Protein AF-D9WTZ3-F1 (afdb_monomer_lite)

Structure (mmCIF, N/CA/C/O backbone):
data_AF-D9WTZ3-F1
#
_entry.id   AF-D9WTZ3-F1
#
loop_
_atom_site.group_PDB
_atom_site.id
_atom_site.type_symbol
_atom_site.label_atom_id
_atom_site.label_alt_id
_atom_site.label_comp_id
_atom_site.label_asym_id
_atom_site.label_entity_id
_atom_site.label_seq_id
_atom_site.pdbx_PDB_ins_code
_atom_site.Cartn_x
_atom_site.Cartn_y
_atom_site.Cartn_z
_atom_site.occupancy
_atom_site.B_iso_or_equiv
_atom_site.auth_seq_id
_atom_site.auth_comp_id
_atom_site.auth_asym_id
_atom_site.auth_atom_id
_atom_site.pdbx_PDB_model_num
ATOM 1 N N . MET A 1 1 ? 0.952 -11.605 5.653 1.00 77.94 1 MET A N 1
ATOM 2 C CA . MET A 1 1 ? 0.686 -10.738 4.486 1.00 77.94 1 MET A CA 1
ATOM 3 C C . MET A 1 1 ? -0.016 -11.551 3.419 1.00 77.94 1 MET A C 1
ATOM 5 O O . MET A 1 1 ? 0.176 -12.761 3.398 1.00 77.94 1 MET A O 1
ATOM 9 N N . ALA A 1 2 ? -0.855 -10.916 2.602 1.00 89.75 2 ALA A N 1
ATOM 10 C CA . ALA A 1 2 ? -1.571 -11.597 1.527 1.00 89.75 2 ALA A CA 1
ATOM 11 C C . ALA A 1 2 ? -0.626 -11.928 0.356 1.00 89.75 2 ALA A C 1
ATOM 13 O O . ALA A 1 2 ? 0.272 -11.145 0.058 1.00 89.75 2 ALA A O 1
ATOM 14 N N . ASP A 1 3 ? -0.855 -13.062 -0.307 1.00 96.88 3 ASP A N 1
ATOM 15 C CA . ASP A 1 3 ? -0.257 -13.426 -1.598 1.00 96.88 3 ASP A CA 1
ATOM 16 C C . ASP A 1 3 ? -1.412 -13.672 -2.574 1.00 96.88 3 ASP A C 1
ATOM 18 O O . ASP A 1 3 ? -2.164 -14.637 -2.429 1.00 96.88 3 ASP A O 1
ATOM 22 N N . VAL A 1 4 ? -1.624 -12.732 -3.495 1.00 98.00 4 VAL A N 1
ATOM 23 C CA . VAL A 1 4 ? -2.784 -12.705 -4.395 1.00 98.00 4 VAL A CA 1
ATOM 24 C C . VAL A 1 4 ? -2.378 -12.310 -5.806 1.00 98.00 4 VAL A C 1
ATOM 26 O O . VAL A 1 4 ? -1.357 -11.653 -6.021 1.00 98.00 4 VAL A O 1
ATOM 29 N N . ARG A 1 5 ? -3.190 -12.696 -6.795 1.00 98.06 5 ARG A N 1
ATOM 30 C CA . ARG A 1 5 ? -2.936 -12.409 -8.211 1.00 98.06 5 ARG A CA 1
ATOM 31 C C . ARG A 1 5 ? -4.189 -11.910 -8.921 1.00 98.06 5 ARG A C 1
ATOM 33 O O . ARG A 1 5 ? -5.273 -12.466 -8.776 1.00 98.06 5 ARG A O 1
ATOM 40 N N . GLY A 1 6 ? -3.998 -10.908 -9.776 1.00 97.75 6 GLY A N 1
ATOM 41 C CA . GLY A 1 6 ? -5.064 -10.314 -10.580 1.00 97.75 6 GLY A CA 1
ATOM 42 C C . GLY A 1 6 ? -5.895 -9.276 -9.821 1.00 97.75 6 GLY A C 1
ATOM 43 O O . GLY A 1 6 ? -5.873 -9.198 -8.594 1.00 97.75 6 GLY A O 1
ATOM 44 N N . HIS A 1 7 ? -6.622 -8.452 -10.579 1.00 97.81 7 HIS A N 1
ATOM 45 C CA . HIS A 1 7 ? -7.338 -7.296 -10.033 1.00 97.81 7 HIS A CA 1
ATOM 46 C C . HIS A 1 7 ? -8.448 -7.673 -9.050 1.00 97.81 7 HIS A C 1
ATOM 48 O O . HIS A 1 7 ? -8.639 -6.958 -8.077 1.00 97.81 7 HIS A O 1
ATOM 54 N N . GLU A 1 8 ? -9.154 -8.782 -9.274 1.00 98.38 8 GLU A N 1
ATOM 55 C CA . GLU A 1 8 ? -10.249 -9.215 -8.397 1.00 98.38 8 GLU A CA 1
ATOM 56 C C . GLU A 1 8 ? -9.746 -9.542 -6.985 1.00 98.38 8 GLU A C 1
ATOM 58 O O . GLU A 1 8 ? -10.231 -8.984 -6.004 1.00 98.38 8 GLU A O 1
ATOM 63 N N . GLN A 1 9 ? -8.717 -10.388 -6.880 1.00 98.31 9 GLN A N 1
ATOM 64 C CA . GLN A 1 9 ? -8.160 -10.770 -5.582 1.00 98.31 9 GLN A CA 1
ATOM 65 C C . GLN A 1 9 ? -7.469 -9.585 -4.894 1.00 98.31 9 GLN A C 1
ATOM 67 O O . GLN A 1 9 ? -7.591 -9.426 -3.682 1.00 98.31 9 GLN A O 1
ATOM 72 N N . LEU A 1 10 ? -6.786 -8.723 -5.658 1.00 97.62 10 LEU A N 1
ATOM 73 C CA . LEU A 1 10 ? -6.201 -7.491 -5.124 1.00 97.62 10 LEU A CA 1
ATOM 74 C C . LEU A 1 10 ? -7.280 -6.547 -4.571 1.00 97.62 10 LEU A C 1
ATOM 76 O O . LEU A 1 10 ? -7.133 -6.037 -3.463 1.00 97.62 10 LEU A O 1
ATOM 80 N N . ALA A 1 11 ? -8.377 -6.346 -5.306 1.00 98.31 11 ALA A N 1
ATOM 81 C CA . ALA A 1 11 ? -9.491 -5.515 -4.860 1.00 98.31 11 ALA A CA 1
ATOM 82 C C . ALA A 1 11 ? -10.144 -6.074 -3.588 1.00 98.31 11 ALA A C 1
ATOM 84 O O . ALA A 1 11 ? -10.465 -5.301 -2.690 1.00 98.31 11 ALA A O 1
ATOM 85 N N . ALA A 1 12 ? -10.273 -7.400 -3.473 1.00 98.19 12 ALA A N 1
ATOM 86 C CA . ALA A 1 12 ? -10.778 -8.044 -2.262 1.00 98.19 12 ALA A CA 1
ATOM 87 C C . ALA A 1 12 ? -9.868 -7.796 -1.044 1.00 98.19 12 ALA A C 1
ATOM 89 O O . ALA A 1 12 ? -10.367 -7.517 0.044 1.00 98.19 12 ALA A O 1
ATOM 90 N N . VAL A 1 13 ? -8.539 -7.834 -1.220 1.00 97.12 13 VAL A N 1
ATOM 91 C CA . VAL A 1 13 ? -7.585 -7.500 -0.144 1.00 97.12 13 VAL A CA 1
ATOM 92 C C . VAL A 1 13 ? -7.702 -6.030 0.268 1.00 97.12 13 VAL A C 1
ATOM 94 O O . VAL A 1 13 ? -7.729 -5.739 1.462 1.00 97.12 13 VAL A O 1
ATOM 97 N N . ILE A 1 14 ? -7.806 -5.110 -0.697 1.00 96.62 14 ILE A N 1
ATOM 98 C CA . ILE A 1 14 ? -7.973 -3.672 -0.423 1.00 96.62 14 ILE A CA 1
ATOM 99 C C . ILE A 1 14 ? -9.286 -3.415 0.328 1.00 96.62 14 ILE A C 1
ATOM 101 O O . ILE A 1 14 ? -9.287 -2.718 1.342 1.00 96.62 14 ILE A O 1
ATOM 105 N N . ALA A 1 15 ? -10.391 -4.011 -0.129 1.00 97.81 15 ALA A N 1
ATOM 106 C CA . ALA A 1 15 ? -11.691 -3.899 0.528 1.00 97.81 15 ALA A CA 1
ATOM 107 C C . ALA A 1 15 ? -11.641 -4.434 1.966 1.00 97.81 15 ALA A C 1
ATOM 109 O O . ALA A 1 15 ? -12.030 -3.724 2.890 1.00 97.81 15 ALA A O 1
ATOM 110 N N . GLY A 1 16 ? -11.071 -5.625 2.171 1.00 96.94 16 GLY A N 1
ATOM 111 C CA . GLY A 1 16 ? -10.908 -6.204 3.505 1.00 96.94 16 GLY A CA 1
ATOM 112 C C . GLY A 1 16 ? -10.061 -5.333 4.439 1.00 96.94 16 GLY A C 1
ATOM 113 O O . GLY A 1 16 ? -10.387 -5.203 5.617 1.00 96.94 16 GLY A O 1
ATOM 114 N N . ALA A 1 17 ? -9.015 -4.673 3.927 1.00 94.88 17 ALA A N 1
ATOM 115 C CA . ALA A 1 17 ? -8.225 -3.729 4.717 1.00 94.88 17 ALA A CA 1
ATOM 116 C C . ALA A 1 17 ? -9.050 -2.501 5.147 1.00 94.88 17 ALA A C 1
ATOM 118 O O . ALA A 1 17 ? -8.978 -2.093 6.305 1.00 94.88 17 ALA A O 1
ATOM 119 N N . HIS A 1 18 ? -9.865 -1.939 4.249 1.00 96.31 18 HIS A N 1
ATOM 120 C CA . HIS A 1 18 ? -10.748 -0.813 4.574 1.00 96.31 18 HIS A CA 1
ATOM 121 C C . HIS A 1 18 ? -11.854 -1.205 5.569 1.00 96.31 18 HIS A C 1
ATOM 123 O O . HIS A 1 18 ? -12.190 -0.417 6.451 1.00 96.31 18 HIS A O 1
ATOM 129 N N . GLU A 1 19 ? -12.401 -2.418 5.456 1.00 97.38 19 GLU A N 1
ATOM 130 C CA . GLU A 1 19 ? -13.385 -2.960 6.403 1.00 97.38 19 GLU A CA 1
ATOM 131 C C . GLU A 1 19 ? -12.779 -3.196 7.792 1.00 97.38 19 GLU A C 1
ATOM 133 O O . GLU A 1 19 ? -13.428 -2.928 8.804 1.00 97.38 19 GLU A O 1
ATOM 138 N N . GLN A 1 20 ? -11.532 -3.674 7.854 1.00 94.81 20 GLN A N 1
ATOM 139 C CA . GLN A 1 20 ? -10.829 -3.930 9.111 1.00 94.81 20 GLN A CA 1
ATOM 140 C C . GLN A 1 20 ? -10.430 -2.637 9.841 1.00 94.81 20 GLN A C 1
ATOM 142 O O . GLN A 1 20 ? -10.407 -2.614 11.074 1.00 94.81 20 GLN A O 1
ATOM 147 N N . PHE A 1 21 ? -10.121 -1.570 9.101 1.00 95.06 21 PHE A N 1
ATOM 148 C CA . PHE A 1 21 ? -9.641 -0.298 9.645 1.00 95.06 21 PHE A CA 1
ATOM 149 C C . PHE A 1 21 ? -10.524 0.882 9.196 1.00 95.06 21 PHE A C 1
ATOM 151 O O . PHE A 1 21 ? -10.060 1.774 8.479 1.00 95.06 21 PHE A O 1
ATOM 158 N N . PRO A 1 22 ? -11.804 0.929 9.610 1.00 96.94 22 PRO A N 1
ATOM 159 C CA . PRO A 1 22 ? -12.725 1.970 9.173 1.00 96.94 22 PRO A CA 1
ATOM 160 C C . PRO A 1 22 ? -12.269 3.351 9.657 1.00 96.94 22 PRO A C 1
ATOM 162 O O . PRO A 1 22 ? -11.998 3.558 10.840 1.00 96.94 22 PRO A O 1
ATOM 165 N N . GLY A 1 23 ? -12.202 4.308 8.730 1.00 96.62 23 GLY A N 1
ATOM 166 C CA . GLY A 1 23 ? -11.764 5.680 9.004 1.00 96.62 23 GLY A CA 1
ATOM 167 C C . GLY A 1 23 ? -10.250 5.858 9.136 1.00 96.62 23 GLY A C 1
ATOM 168 O O . GLY A 1 23 ? -9.811 6.981 9.363 1.00 96.62 23 GLY A O 1
ATOM 169 N N . PHE A 1 24 ? -9.456 4.793 8.995 1.00 98.12 24 PHE A N 1
ATOM 170 C CA . PHE A 1 24 ? -8.010 4.931 8.876 1.00 98.12 24 PHE A CA 1
ATOM 171 C C . PHE A 1 24 ? -7.632 5.329 7.445 1.00 98.12 24 PHE A C 1
ATOM 173 O O . PHE A 1 24 ? -8.280 4.921 6.481 1.00 98.12 24 PHE A O 1
ATOM 180 N N . GLU A 1 25 ? -6.544 6.081 7.306 1.00 97.88 25 GLU A N 1
ATOM 181 C CA . GLU A 1 25 ? -6.027 6.544 6.019 1.00 97.88 25 GLU A CA 1
ATOM 182 C C . GLU A 1 25 ? -4.563 6.139 5.836 1.00 97.88 25 GLU A C 1
ATOM 184 O O . GLU A 1 25 ? -3.751 6.246 6.754 1.00 97.88 25 GLU A O 1
ATOM 189 N N . PHE A 1 26 ? -4.199 5.703 4.630 1.00 97.56 26 PHE A N 1
ATOM 190 C CA . PHE A 1 26 ? -2.799 5.508 4.256 1.00 97.56 26 PHE A CA 1
ATOM 191 C C . PHE A 1 26 ? -2.188 6.850 3.847 1.00 97.56 26 PHE A C 1
ATOM 193 O O . PHE A 1 26 ? -2.634 7.472 2.881 1.00 97.56 26 PHE A O 1
ATOM 200 N N . ARG A 1 27 ? -1.139 7.285 4.548 1.00 98.00 27 ARG A N 1
ATOM 201 C CA . ARG A 1 27 ? -0.400 8.517 4.251 1.00 98.00 27 ARG A CA 1
ATOM 202 C C . ARG A 1 27 ? 1.015 8.194 3.759 1.00 98.00 27 ARG A C 1
ATOM 204 O O . ARG A 1 27 ? 1.688 7.384 4.395 1.00 98.00 27 ARG A O 1
ATOM 211 N N . PRO A 1 28 ? 1.506 8.833 2.679 1.00 98.19 28 PRO A N 1
ATOM 212 C CA . PRO A 1 28 ? 2.902 8.710 2.268 1.00 98.19 28 PRO A CA 1
ATOM 213 C C . PRO A 1 28 ? 3.863 9.160 3.374 1.00 98.19 28 PRO A C 1
ATOM 215 O O . PRO A 1 28 ? 3.660 10.208 3.990 1.00 98.19 28 PRO A O 1
ATOM 218 N N . LEU A 1 29 ? 4.930 8.392 3.584 1.00 97.94 29 LEU A N 1
ATOM 219 C CA . LEU A 1 29 ? 5.973 8.681 4.561 1.00 97.94 29 LEU A CA 1
ATOM 220 C C . LEU A 1 29 ? 7.312 8.875 3.839 1.00 97.94 29 LEU A C 1
ATOM 222 O O . LEU A 1 29 ? 7.936 7.919 3.388 1.00 97.94 29 LEU A O 1
ATOM 226 N N . GLY A 1 30 ? 7.762 10.127 3.743 1.00 96.50 30 GLY A N 1
ATOM 227 C CA . GLY A 1 30 ? 9.006 10.480 3.057 1.00 96.50 30 GLY A CA 1
ATOM 228 C C . GLY A 1 30 ? 8.878 10.537 1.531 1.00 96.50 30 GLY A C 1
ATOM 229 O O . GLY A 1 30 ? 7.791 10.723 0.984 1.00 96.50 30 GLY A O 1
ATOM 230 N N . SER A 1 31 ? 10.016 10.432 0.845 1.00 97.06 31 SER A N 1
ATOM 231 C CA . SER A 1 31 ? 10.093 10.509 -0.617 1.00 97.06 31 SER A CA 1
ATOM 232 C C . SER A 1 31 ? 10.004 9.128 -1.258 1.00 97.06 31 SER A C 1
ATOM 234 O O . SER A 1 31 ? 10.546 8.155 -0.738 1.00 97.06 31 SER A O 1
ATOM 236 N N . VAL A 1 32 ? 9.391 9.069 -2.438 1.00 97.69 32 VAL A N 1
ATOM 237 C CA . VAL A 1 32 ? 9.486 7.904 -3.324 1.00 97.69 32 VAL A CA 1
ATOM 238 C C . VAL A 1 32 ? 10.885 7.865 -3.942 1.00 97.69 32 VAL A C 1
ATOM 240 O O . VAL A 1 32 ? 11.387 8.886 -4.412 1.00 97.69 32 VAL A O 1
ATOM 243 N N . ASP A 1 33 ? 11.494 6.685 -3.955 1.00 97.81 33 ASP A N 1
ATOM 244 C CA . ASP A 1 33 ? 12.777 6.394 -4.598 1.00 97.81 33 ASP A CA 1
ATOM 245 C C . ASP A 1 33 ? 12.546 5.387 -5.730 1.00 97.81 33 ASP A C 1
ATOM 247 O O . ASP A 1 33 ? 11.678 4.520 -5.631 1.00 97.81 33 ASP A O 1
ATOM 251 N N . GLY A 1 34 ? 13.283 5.483 -6.829 1.00 96.81 34 GLY A N 1
ATOM 252 C CA . GLY A 1 34 ? 13.048 4.606 -7.968 1.00 96.81 34 GLY A CA 1
ATOM 253 C C . GLY A 1 34 ? 14.113 4.687 -9.046 1.00 96.81 34 GLY A C 1
ATOM 254 O O . GLY A 1 34 ? 14.782 5.702 -9.232 1.00 96.81 34 GLY A O 1
ATOM 255 N N . HIS A 1 35 ? 14.250 3.591 -9.783 1.00 96.19 35 HIS A N 1
ATOM 256 C CA . HIS A 1 35 ? 15.119 3.487 -10.946 1.00 96.19 35 HIS A CA 1
ATOM 257 C C . HIS A 1 35 ? 14.613 2.394 -11.891 1.00 96.19 35 HIS A C 1
ATOM 259 O O . HIS A 1 35 ? 14.072 1.375 -11.455 1.00 96.19 35 HIS A O 1
ATOM 265 N N . HIS A 1 36 ? 14.875 2.537 -13.192 1.00 96.31 36 HIS A N 1
ATOM 266 C CA . HIS A 1 36 ? 14.400 1.591 -14.209 1.00 96.31 36 HIS A CA 1
ATOM 267 C C . HIS A 1 36 ? 12.880 1.360 -14.074 1.00 96.31 36 HIS A C 1
ATOM 269 O O . HIS A 1 36 ? 12.117 2.320 -14.052 1.00 96.31 36 HIS A O 1
ATOM 275 N N . THR A 1 37 ? 12.434 0.109 -13.957 1.00 97.69 37 THR A N 1
ATOM 276 C CA . THR A 1 37 ? 11.026 -0.267 -13.770 1.00 97.69 37 THR A CA 1
ATOM 277 C C . THR A 1 37 ? 10.682 -0.565 -12.310 1.00 97.69 37 THR A C 1
ATOM 279 O O . THR A 1 37 ? 9.733 -1.296 -12.045 1.00 97.69 37 THR A O 1
ATOM 282 N N . ILE A 1 38 ? 11.458 -0.052 -11.353 1.00 98.38 38 ILE A N 1
ATOM 283 C CA . ILE A 1 38 ? 11.296 -0.334 -9.924 1.00 98.38 38 ILE A CA 1
ATOM 284 C C . 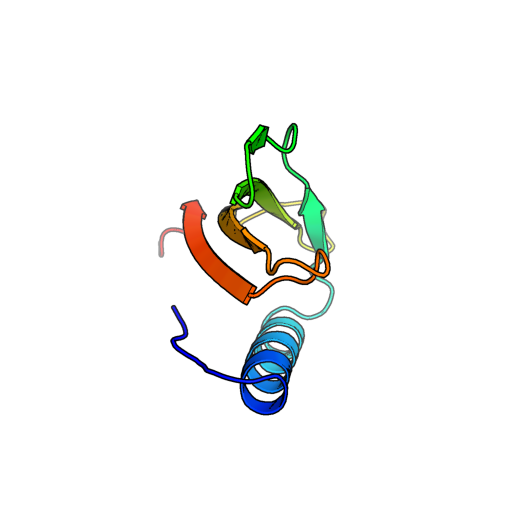ILE A 1 38 ? 11.111 0.981 -9.171 1.00 98.38 38 ILE A C 1
ATOM 286 O O . ILE A 1 38 ? 11.846 1.942 -9.402 1.00 98.38 38 ILE A O 1
ATOM 290 N N . ALA A 1 39 ? 10.160 1.006 -8.240 1.00 98.38 39 ALA A N 1
ATOM 291 C CA . ALA A 1 39 ? 10.015 2.092 -7.279 1.00 98.38 39 ALA A CA 1
ATOM 292 C C . ALA A 1 39 ? 9.795 1.535 -5.871 1.00 98.38 39 ALA A C 1
ATOM 294 O O . ALA A 1 39 ? 9.221 0.461 -5.695 1.00 98.38 39 ALA A O 1
ATOM 295 N N . ARG A 1 40 ? 10.260 2.280 -4.876 1.00 98.62 40 ARG A N 1
ATOM 296 C CA . ARG A 1 40 ? 10.106 2.009 -3.454 1.00 98.62 40 ARG A CA 1
ATOM 297 C C . ARG A 1 40 ? 9.515 3.237 -2.779 1.00 98.62 40 ARG A C 1
ATOM 299 O O . ARG A 1 40 ? 9.972 4.357 -3.006 1.00 98.62 40 ARG A O 1
ATOM 306 N N . PHE A 1 41 ? 8.536 3.016 -1.917 1.00 98.69 41 PHE A N 1
ATOM 307 C CA . PHE A 1 41 ? 7.923 4.065 -1.114 1.00 98.69 41 PHE A CA 1
ATOM 308 C C . PHE A 1 41 ? 7.513 3.523 0.249 1.00 98.69 41 PHE A C 1
ATOM 310 O O . PHE A 1 41 ? 7.327 2.318 0.416 1.00 98.69 41 PHE A O 1
ATOM 317 N N . SER A 1 42 ? 7.361 4.428 1.206 1.00 98.69 42 SER A N 1
ATOM 318 C CA . SER A 1 42 ? 6.902 4.109 2.553 1.00 98.69 42 SER A CA 1
ATOM 319 C C . SER A 1 42 ? 5.599 4.836 2.853 1.00 98.69 42 SER A C 1
ATOM 321 O O . SER A 1 42 ? 5.276 5.866 2.250 1.00 98.69 42 SER A O 1
ATOM 323 N N . TRP A 1 43 ? 4.840 4.283 3.785 1.00 98.62 43 TRP A N 1
ATOM 324 C CA . TRP A 1 43 ? 3.547 4.789 4.210 1.00 98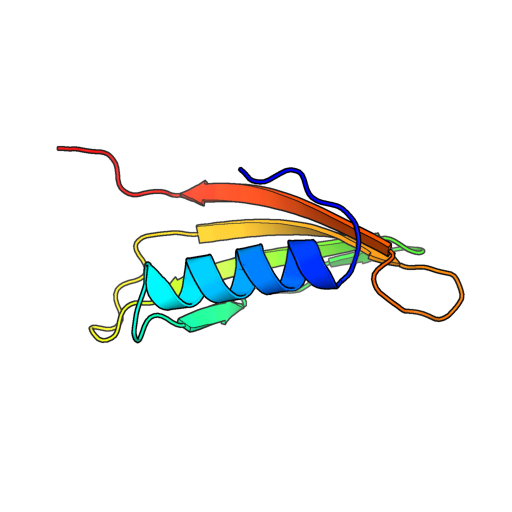.62 43 TRP A CA 1
ATOM 325 C C . TRP A 1 43 ? 3.321 4.526 5.693 1.00 98.62 43 TRP A C 1
ATOM 327 O O . TRP A 1 43 ? 3.967 3.691 6.328 1.00 98.62 43 TRP A O 1
ATOM 337 N N . GLU A 1 44 ? 2.349 5.233 6.244 1.00 98.44 44 GLU A N 1
ATOM 338 C CA . GLU A 1 44 ? 1.809 4.976 7.569 1.00 98.44 44 GLU A CA 1
ATOM 339 C C . GLU A 1 44 ? 0.282 4.930 7.522 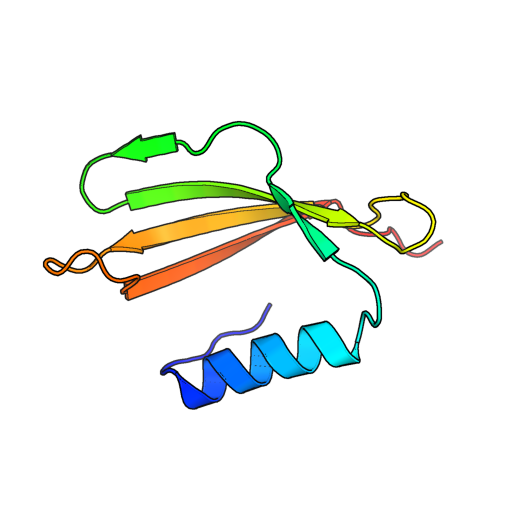1.00 98.44 44 GLU A C 1
ATOM 341 O O . GLU A 1 44 ? -0.344 5.616 6.715 1.00 98.44 44 GLU A O 1
ATOM 346 N N . LEU A 1 45 ? -0.310 4.081 8.360 1.00 98.06 45 LEU A N 1
ATOM 347 C CA . LEU A 1 45 ? -1.757 3.966 8.502 1.00 98.06 45 LEU A CA 1
ATOM 348 C C . LEU A 1 45 ? -2.182 4.842 9.678 1.00 98.06 45 LEU A C 1
ATOM 350 O O . LEU A 1 45 ? -1.853 4.532 10.823 1.00 98.06 45 LEU A O 1
ATOM 354 N N . VAL A 1 46 ? -2.873 5.937 9.383 1.00 98.19 46 VAL A N 1
ATOM 355 C CA . VAL A 1 46 ? -3.265 6.987 10.326 1.00 98.19 46 VAL A CA 1
ATOM 356 C C . VAL A 1 46 ? -4.704 6.756 10.777 1.00 98.19 46 VAL A C 1
ATOM 358 O O . VAL A 1 46 ? -5.595 6.625 9.947 1.00 98.19 46 VAL A O 1
ATOM 361 N N . ALA A 1 47 ? -4.933 6.695 12.083 1.00 97.62 47 ALA A N 1
ATOM 362 C CA . ALA A 1 47 ? -6.242 6.585 12.710 1.00 97.62 47 ALA A CA 1
ATOM 363 C C . ALA A 1 47 ? -6.979 7.941 12.730 1.00 97.62 47 ALA A C 1
ATOM 365 O O . ALA A 1 47 ? -6.335 8.991 12.647 1.00 97.62 47 ALA A O 1
ATOM 366 N N . PRO A 1 48 ? -8.311 7.957 12.941 1.00 97.88 48 PRO A N 1
ATOM 367 C CA . PRO A 1 48 ? -9.086 9.199 13.048 1.00 97.88 48 PRO A CA 1
ATOM 368 C C . PRO A 1 48 ? -8.613 10.169 14.143 1.00 97.88 48 PRO A C 1
ATOM 370 O O . PRO A 1 48 ? -8.864 11.368 14.055 1.00 97.88 48 PRO A O 1
ATOM 373 N N . ASP A 1 49 ? -7.939 9.665 15.181 1.00 96.69 49 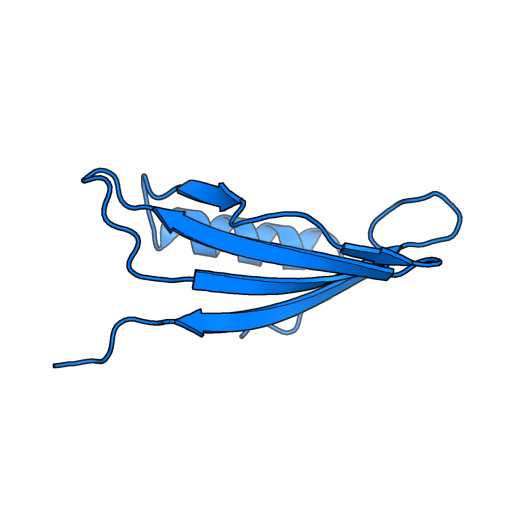ASP A N 1
ATOM 374 C CA . ASP A 1 49 ? -7.361 10.473 16.262 1.00 96.69 49 ASP A CA 1
ATOM 375 C C . ASP A 1 49 ? -5.980 11.071 15.916 1.00 96.69 49 ASP A C 1
ATOM 377 O O . ASP A 1 49 ? -5.377 11.766 16.734 1.00 96.69 49 ASP A O 1
ATOM 381 N N . GLY A 1 50 ? -5.480 10.816 14.702 1.00 96.88 50 GLY A N 1
ATOM 382 C CA . GLY A 1 50 ? -4.194 11.287 14.196 1.00 96.88 50 GLY A CA 1
ATOM 383 C C . GLY A 1 50 ? -2.995 10.428 14.598 1.00 96.88 50 GLY A C 1
ATOM 384 O O . GLY A 1 50 ? -1.887 10.680 14.113 1.00 96.88 50 GLY A O 1
ATOM 385 N N . SER A 1 51 ? -3.176 9.410 15.445 1.00 97.12 51 SER A N 1
ATOM 386 C CA . SER A 1 51 ? -2.126 8.427 15.703 1.00 97.12 51 SER A CA 1
ATOM 387 C C . SER A 1 51 ? -1.882 7.588 14.451 1.00 97.12 51 SER A C 1
ATOM 389 O O . SER A 1 51 ? -2.796 7.308 13.686 1.00 97.12 51 SER A O 1
ATOM 391 N N . ALA A 1 52 ? -0.649 7.155 14.222 1.00 96.94 52 ALA A N 1
ATOM 392 C CA . ALA A 1 52 ? -0.356 6.196 13.169 1.00 96.94 52 ALA A CA 1
ATOM 393 C C . ALA A 1 52 ? 0.188 4.947 13.844 1.00 96.94 52 ALA A C 1
ATOM 395 O O . ALA A 1 52 ? 1.343 4.990 14.235 1.00 96.94 52 ALA A O 1
ATOM 396 N N . PRO A 1 53 ? -0.577 3.876 14.095 1.00 95.44 53 PRO A N 1
ATOM 397 C CA . PRO A 1 53 ? -0.067 2.689 14.794 1.00 95.44 53 PRO A CA 1
ATOM 398 C C . PRO A 1 53 ? 0.731 1.723 13.903 1.00 95.44 53 PRO A C 1
ATOM 400 O O . PRO A 1 53 ? 1.538 0.948 14.417 1.00 95.44 53 PRO A O 1
ATOM 403 N N . VAL A 1 54 ? 0.534 1.782 12.582 1.00 96.94 54 VAL A N 1
ATOM 404 C CA . VAL A 1 54 ? 1.203 0.914 11.601 1.00 96.94 54 VAL A CA 1
ATOM 405 C C . VAL A 1 54 ? 1.990 1.767 10.609 1.00 96.94 54 VAL A C 1
ATOM 407 O O . VAL A 1 54 ? 1.519 2.822 10.188 1.00 96.94 54 VAL A O 1
ATOM 410 N N . ALA A 1 55 ? 3.178 1.309 10.224 1.00 97.94 55 ALA A N 1
ATOM 411 C CA . ALA A 1 55 ? 3.916 1.825 9.076 1.00 97.94 55 ALA A CA 1
ATOM 412 C C . ALA A 1 55 ? 4.479 0.670 8.249 1.00 97.94 55 ALA A C 1
ATOM 414 O O . ALA A 1 55 ? 4.775 -0.404 8.786 1.00 97.94 55 ALA A O 1
ATOM 415 N N . GLY A 1 56 ? 4.624 0.898 6.953 1.00 98.06 56 GLY A N 1
ATOM 416 C CA . GLY A 1 56 ? 5.126 -0.091 6.019 1.00 98.06 56 GLY A CA 1
ATOM 417 C C . GLY A 1 56 ? 5.827 0.538 4.832 1.00 98.06 56 GLY A C 1
ATOM 418 O O . GLY A 1 56 ? 5.792 1.751 4.616 1.00 98.06 56 GLY A O 1
ATOM 419 N N . SER A 1 57 ? 6.457 -0.329 4.057 1.00 98.44 57 SER A N 1
ATOM 420 C CA . SER A 1 57 ? 7.144 0.023 2.827 1.00 98.44 57 SER A CA 1
ATOM 421 C C . SER A 1 57 ? 6.779 -0.973 1.745 1.00 98.44 57 SER A C 1
ATOM 423 O O . SER A 1 57 ? 6.669 -2.171 2.002 1.00 98.44 57 SER A O 1
ATOM 425 N N . ASP A 1 58 ? 6.646 -0.485 0.521 1.00 98.44 58 ASP A N 1
ATOM 426 C CA . ASP A 1 58 ? 6.376 -1.305 -0.649 1.00 98.44 58 ASP A CA 1
ATOM 427 C C . ASP A 1 58 ? 7.461 -1.098 -1.701 1.00 98.44 58 ASP A C 1
ATOM 429 O O . ASP A 1 58 ? 7.954 0.012 -1.923 1.00 98.44 58 ASP A O 1
ATOM 433 N N . VAL A 1 59 ? 7.805 -2.187 -2.383 1.00 98.56 59 VAL A N 1
ATOM 434 C CA . VAL A 1 59 ? 8.584 -2.171 -3.620 1.00 98.56 59 VAL A CA 1
ATOM 435 C C . VAL A 1 59 ? 7.681 -2.637 -4.751 1.00 98.56 59 VAL A C 1
ATOM 437 O O . VAL A 1 59 ? 7.141 -3.744 -4.717 1.00 98.56 59 VAL A O 1
ATOM 440 N N . ILE A 1 60 ? 7.531 -1.804 -5.774 1.00 98.62 60 ILE A N 1
ATOM 441 C CA . ILE A 1 60 ? 6.736 -2.117 -6.958 1.00 98.62 60 ILE A CA 1
ATOM 442 C C . ILE A 1 60 ? 7.624 -2.363 -8.168 1.00 98.62 60 ILE A C 1
ATOM 444 O O . ILE A 1 60 ? 8.697 -1.773 -8.299 1.00 98.62 60 ILE A O 1
ATOM 448 N N . THR A 1 61 ? 7.139 -3.201 -9.083 1.00 98.69 61 THR A N 1
ATOM 449 C CA . THR A 1 61 ? 7.665 -3.255 -10.450 1.00 98.69 61 THR A CA 1
ATOM 450 C C . THR A 1 61 ? 6.630 -2.719 -11.426 1.00 98.69 61 THR A C 1
ATOM 452 O O . THR A 1 61 ? 5.428 -2.923 -11.240 1.00 98.69 61 THR A O 1
ATOM 455 N N . LEU A 1 62 ? 7.094 -2.034 -12.465 1.00 98.50 62 LEU A N 1
ATOM 456 C CA . LEU A 1 62 ? 6.279 -1.483 -13.538 1.00 98.50 62 LEU A CA 1
ATOM 457 C C . LEU A 1 62 ? 6.426 -2.335 -14.806 1.00 98.50 62 LEU A C 1
ATOM 459 O O . LEU A 1 62 ? 7.505 -2.847 -15.113 1.00 98.50 62 LEU A O 1
ATOM 463 N N . ALA A 1 63 ? 5.329 -2.499 -15.537 1.00 98.06 63 ALA A N 1
ATOM 464 C CA . ALA A 1 63 ? 5.338 -3.014 -16.899 1.00 98.06 63 ALA A CA 1
ATOM 465 C C . ALA A 1 63 ? 5.810 -1.930 -17.888 1.00 98.06 63 ALA A C 1
ATOM 467 O O . ALA A 1 63 ? 5.943 -0.759 -17.534 1.00 98.06 63 ALA A O 1
ATOM 468 N N . GLU A 1 64 ? 6.053 -2.318 -19.143 1.00 96.88 64 GLU A N 1
ATOM 469 C CA . GLU A 1 64 ? 6.501 -1.400 -20.205 1.00 96.88 64 GLU A CA 1
ATOM 470 C C . GLU A 1 64 ? 5.503 -0.263 -20.478 1.00 96.88 64 GLU A C 1
ATOM 472 O O . GLU A 1 64 ? 5.908 0.827 -20.872 1.00 96.88 64 GLU A O 1
ATOM 477 N N . ASP A 1 65 ? 4.211 -0.485 -20.220 1.00 96.88 65 ASP A N 1
ATOM 478 C CA . ASP A 1 65 ? 3.154 0.526 -20.350 1.00 96.88 65 ASP A CA 1
ATOM 479 C C . ASP A 1 65 ? 3.046 1.464 -19.131 1.00 96.88 65 ASP A C 1
ATOM 481 O O . ASP A 1 65 ? 2.126 2.279 -19.050 1.00 96.88 65 ASP A O 1
ATOM 485 N N . GLY A 1 66 ? 3.966 1.346 -18.170 1.00 95.31 66 GLY A N 1
ATOM 486 C CA . GLY A 1 66 ? 4.0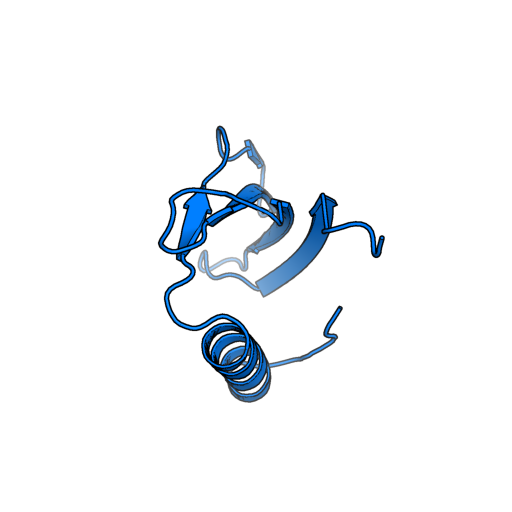09 2.153 -16.953 1.00 95.31 66 GLY A CA 1
ATOM 487 C C . GLY A 1 66 ? 3.021 1.727 -15.864 1.00 95.31 66 GLY A C 1
ATOM 488 O O . GLY A 1 66 ? 2.977 2.368 -14.814 1.00 95.31 66 GLY A O 1
ATOM 489 N N . ARG A 1 67 ? 2.236 0.656 -16.058 1.00 97.38 67 ARG A N 1
ATOM 490 C CA . ARG A 1 67 ? 1.342 0.132 -15.013 1.00 97.38 67 ARG A CA 1
ATOM 491 C C . ARG A 1 67 ? 2.090 -0.707 -13.986 1.00 97.38 67 ARG A C 1
ATOM 493 O O . ARG A 1 67 ? 3.092 -1.346 -14.295 1.00 97.38 67 ARG A O 1
ATOM 500 N N . ILE A 1 68 ? 1.552 -0.772 -12.769 1.00 98.12 68 ILE A N 1
ATOM 501 C CA . ILE A 1 68 ? 2.066 -1.656 -11.718 1.00 98.12 68 ILE A CA 1
ATOM 502 C C . ILE A 1 68 ? 1.879 -3.116 -12.143 1.00 98.12 68 ILE A C 1
ATOM 504 O O . ILE A 1 68 ? 0.762 -3.571 -12.380 1.00 98.12 68 ILE A O 1
ATOM 508 N N . ARG A 1 69 ? 2.989 -3.851 -12.206 1.00 98.12 69 ARG A N 1
ATOM 509 C CA . ARG A 1 69 ? 3.039 -5.287 -12.497 1.00 98.12 69 ARG A CA 1
ATOM 510 C C . ARG A 1 69 ? 3.051 -6.132 -11.225 1.00 98.12 69 ARG A C 1
ATOM 512 O O . ARG A 1 69 ? 2.464 -7.212 -11.209 1.00 98.12 69 ARG A O 1
ATOM 519 N N . SER A 1 70 ? 3.734 -5.676 -10.178 1.00 98.31 70 SER A N 1
ATOM 520 C CA . SER A 1 70 ? 3.784 -6.360 -8.881 1.00 98.31 70 SER A CA 1
ATOM 521 C C . SER A 1 70 ? 3.986 -5.371 -7.743 1.00 98.31 70 SER A C 1
ATOM 523 O O . SER A 1 70 ? 4.598 -4.323 -7.943 1.00 98.31 70 SER A O 1
ATOM 525 N N . VAL A 1 71 ? 3.542 -5.755 -6.548 1.00 98.38 71 VAL A N 1
ATOM 526 C CA . VAL A 1 71 ? 3.760 -5.037 -5.288 1.00 9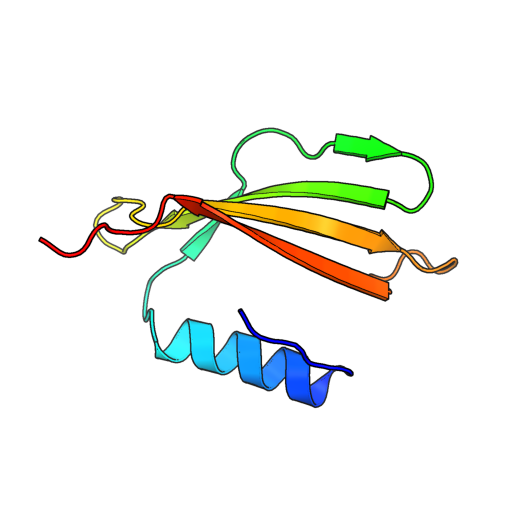8.38 71 VAL A CA 1
ATOM 527 C C . VAL A 1 71 ? 4.327 -6.030 -4.275 1.00 98.38 71 VAL A C 1
ATOM 529 O O . VAL A 1 71 ? 3.810 -7.140 -4.153 1.00 98.38 71 VAL A O 1
ATOM 532 N N . LEU A 1 72 ? 5.401 -5.654 -3.588 1.00 98.25 72 LEU A N 1
ATOM 533 C CA . LEU A 1 72 ? 6.039 -6.419 -2.519 1.00 98.25 72 LEU A CA 1
ATOM 534 C C . LEU A 1 72 ? 6.055 -5.549 -1.263 1.00 98.25 72 LEU A C 1
ATOM 536 O O . LEU A 1 72 ? 6.848 -4.612 -1.185 1.00 98.25 72 LEU A O 1
ATOM 540 N N . GLY A 1 73 ? 5.177 -5.856 -0.312 1.00 97.31 73 GLY A N 1
ATOM 541 C CA . GLY A 1 73 ? 5.022 -5.064 0.905 1.00 97.31 73 GLY A CA 1
ATOM 542 C C . GLY A 1 73 ? 5.782 -5.619 2.104 1.00 97.31 73 GLY A C 1
ATOM 543 O O . GLY A 1 73 ? 6.013 -6.825 2.216 1.00 97.31 73 GLY A O 1
ATOM 544 N N . PHE A 1 74 ? 6.122 -4.721 3.020 1.00 97.56 74 PHE A N 1
ATOM 545 C CA . PHE A 1 74 ? 6.759 -4.983 4.304 1.00 97.56 74 PHE A CA 1
ATOM 546 C C . PHE A 1 74 ? 6.080 -4.131 5.379 1.00 97.56 74 PHE A C 1
ATOM 548 O O . PHE A 1 74 ? 5.661 -3.004 5.116 1.00 97.56 74 PHE A O 1
ATOM 555 N N . LEU A 1 75 ? 5.975 -4.662 6.598 1.00 96.94 75 LEU A N 1
ATOM 556 C CA . LEU A 1 75 ? 5.543 -3.890 7.761 1.00 96.94 75 LEU A CA 1
ATOM 557 C C . LEU A 1 75 ? 6.776 -3.505 8.574 1.00 96.94 75 LEU A C 1
ATOM 559 O O . LEU A 1 75 ? 7.456 -4.374 9.118 1.00 96.94 75 LEU A O 1
ATOM 563 N N . ASP A 1 76 ? 7.033 -2.206 8.659 1.00 95.88 76 ASP A N 1
ATOM 564 C CA . ASP A 1 76 ? 8.182 -1.638 9.370 1.00 95.88 76 ASP A CA 1
ATOM 565 C C . ASP A 1 76 ? 7.852 -1.385 10.844 1.00 95.88 76 ASP A C 1
ATOM 567 O O . ASP A 1 76 ? 8.722 -1.396 11.715 1.00 95.88 76 ASP A O 1
ATOM 571 N N . ARG A 1 77 ? 6.565 -1.162 11.130 1.00 95.31 77 ARG A N 1
ATOM 572 C CA . ARG A 1 77 ? 6.044 -0.936 12.474 1.00 95.31 77 ARG A CA 1
ATOM 573 C C . ARG A 1 77 ? 4.624 -1.462 12.580 1.00 95.31 77 ARG A C 1
ATOM 575 O O . ARG A 1 77 ? 3.770 -1.110 11.773 1.00 95.31 77 ARG A O 1
ATOM 582 N N . VAL A 1 78 ? 4.370 -2.257 13.609 1.00 93.12 78 VAL A N 1
ATOM 583 C CA . VAL A 1 78 ? 3.041 -2.762 13.973 1.00 93.12 78 VAL A CA 1
ATOM 584 C C . VAL A 1 78 ? 2.825 -2.576 15.473 1.00 93.12 78 VAL A C 1
ATOM 586 O O . VAL A 1 78 ? 3.811 -2.530 16.213 1.00 93.12 78 VAL A O 1
ATOM 589 N N . PRO A 1 79 ? 1.571 -2.491 15.950 1.00 84.25 79 PRO A N 1
ATOM 590 C CA . PRO A 1 79 ? 1.286 -2.536 17.374 1.00 84.25 79 PRO A CA 1
ATOM 591 C C . PRO A 1 79 ? 1.851 -3.816 17.978 1.00 84.25 79 PRO A C 1
ATOM 593 O O . PRO A 1 79 ? 1.493 -4.920 17.564 1.00 84.25 79 PRO A O 1
ATOM 596 N N . THR A 1 80 ? 2.726 -3.681 18.966 1.00 79.25 80 THR A N 1
ATOM 597 C CA . THR A 1 80 ? 3.081 -4.808 19.820 1.00 79.25 80 THR A CA 1
ATOM 598 C C . THR A 1 80 ? 1.865 -5.117 20.687 1.00 79.25 80 THR A C 1
ATOM 600 O O . THR A 1 80 ? 1.309 -4.207 21.304 1.00 79.25 80 THR A O 1
ATOM 603 N N . ALA A 1 81 ? 1.429 -6.377 20.729 1.00 60.47 81 ALA A N 1
ATOM 604 C CA . ALA A 1 81 ? 0.453 -6.791 21.731 1.00 60.47 81 ALA A CA 1
ATOM 605 C C . ALA A 1 81 ? 1.052 -6.525 23.124 1.00 60.47 81 ALA A C 1
ATOM 607 O O . ALA A 1 81 ? 2.204 -6.891 23.368 1.00 60.47 81 ALA A O 1
ATOM 608 N N . ALA A 1 82 ? 0.296 -5.832 23.977 1.00 48.06 82 ALA A N 1
ATOM 609 C CA . ALA A 1 82 ? 0.623 -5.667 25.391 1.00 48.06 82 ALA A CA 1
ATOM 610 C C . ALA A 1 82 ? 0.348 -6.962 26.165 1.00 48.06 82 ALA A C 1
ATOM 612 O O . ALA A 1 82 ? -0.620 -7.668 25.794 1.00 48.06 82 ALA A O 1
#

Foldseek 3Di:
DDDDDDDVRVVVVVVVVCVVQPQWDKDWDDDWDDDDQKIKTKTFTAHPVRDTQWIKMWMFGADPVRDTPDIDIDTPGHDDDD

InterPro domains:
  IPR032710 NTF2-like domain superfamily [SSF54427] (3-76)
  IPR037401 SnoaL-like domain [PF12680] (3-70)

Sequence (82 aa):
MADVRGHEQLAAVIAGAHEQFPGFEFRPLGSVDGHHTIARFSWELVAPDGSAPVAGSDVITLAEDGRIRSVLGFLDRVPTAA

Organism: NCBI:txid457427

Secondary structure (DSSP, 8-state):
-----HHHHHHHHHHHHHHHSTT-EEEEEEEEEEETTEEEEEEEEE-TTS---EEEEEEEEE-TTS-EEEEEEEEEE-PPP-

pLDDT: mean 95.66, std 7.47, range [48.06, 98.69]

Radius of gyration: 13.98 Å; chains: 1; bounding box: 28×25×46 Å